Protein AF-A0AAV6TNG0-F1 (afdb_monomer_lite)

pLDDT: mean 91.71, std 8.59, range [59.25, 97.75]

Secondary structure (DSSP, 8-state):
--HHHHHHHHHHHHHHHHHTT-HHHHHHHHHHHHHHHHHHH-

InterPro domains:
  IPR007330 MIT domain [PF04212] (4-42)
  IPR036181 MIT domain superfamily [SSF116846] (3-42)

Organism: NCBI:txid931172

Radius of gyration: 10.27 Å; chains: 1; bounding box: 21×16×28 Å

Structure (mmCIF, N/CA/C/O backbone):
data_AF-A0AAV6TNG0-F1
#
_entry.id   AF-A0AAV6TNG0-F1
#
loop_
_atom_site.group_PDB
_atom_site.id
_atom_site.type_symbol
_atom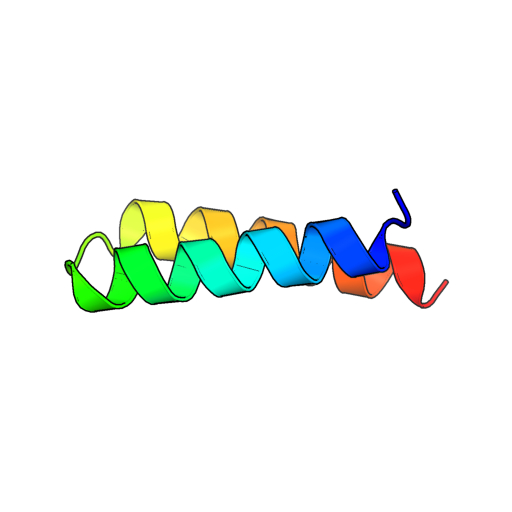_site.label_atom_id
_atom_site.label_alt_id
_atom_site.label_comp_id
_atom_site.label_asym_id
_atom_site.label_entity_id
_atom_site.label_seq_id
_atom_site.pdbx_PDB_ins_code
_atom_site.Cartn_x
_atom_site.Cartn_y
_atom_site.Cartn_z
_atom_site.occupancy
_atom_site.B_iso_or_equiv
_atom_site.auth_seq_id
_atom_site.auth_comp_id
_atom_site.auth_asym_id
_atom_site.auth_atom_id
_atom_site.pdbx_PDB_model_num
ATOM 1 N N . MET A 1 1 ? 5.278 13.879 -14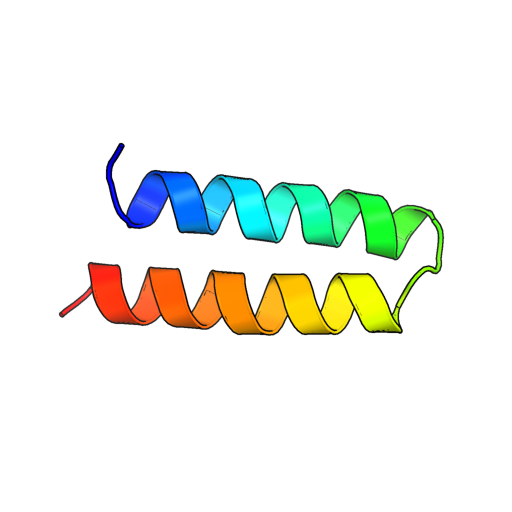.587 1.00 59.25 1 MET A N 1
ATOM 2 C CA . MET A 1 1 ? 5.433 12.949 -13.448 1.00 59.25 1 MET A CA 1
ATOM 3 C C . MET A 1 1 ? 5.876 11.605 -13.985 1.00 59.25 1 MET A C 1
ATOM 5 O O . MET A 1 1 ? 5.242 11.119 -14.913 1.00 59.25 1 MET A O 1
ATOM 9 N N . THR A 1 2 ? 6.963 11.048 -13.459 1.00 82.50 2 THR A N 1
ATOM 10 C CA . THR A 1 2 ? 7.435 9.709 -13.832 1.00 82.50 2 THR A CA 1
ATOM 11 C C . THR A 1 2 ? 6.505 8.649 -13.235 1.00 82.50 2 THR A C 1
ATOM 13 O O . THR A 1 2 ? 5.879 8.875 -12.198 1.00 82.50 2 T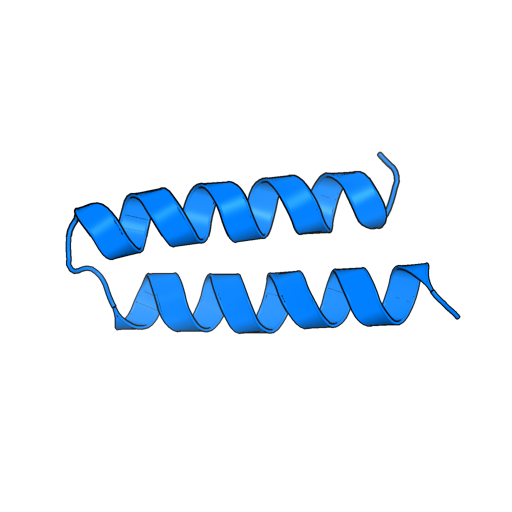HR A O 1
ATOM 16 N N . THR A 1 3 ? 6.385 7.496 -13.890 1.00 83.69 3 THR A N 1
ATOM 17 C CA . THR A 1 3 ? 5.621 6.338 -13.386 1.00 83.69 3 THR A CA 1
ATOM 18 C C . THR A 1 3 ? 6.128 5.876 -12.018 1.00 83.69 3 THR A C 1
ATOM 20 O O . THR A 1 3 ? 5.330 5.497 -11.167 1.00 83.69 3 THR A O 1
ATOM 23 N N . LEU A 1 4 ? 7.429 6.047 -11.766 1.00 88.44 4 LEU A N 1
ATOM 24 C CA . LEU A 1 4 ? 8.060 5.808 -10.472 1.00 88.44 4 LEU A CA 1
ATOM 25 C C . LEU A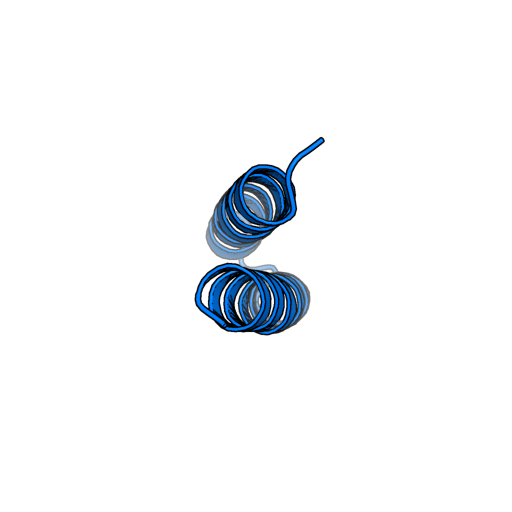 1 4 ? 7.525 6.731 -9.366 1.00 88.44 4 LEU A C 1
ATOM 27 O O . LEU A 1 4 ? 7.228 6.257 -8.275 1.00 88.44 4 LEU A O 1
ATOM 31 N N . GLN A 1 5 ? 7.358 8.031 -9.638 1.00 90.50 5 GLN A N 1
ATOM 32 C CA . GLN A 1 5 ? 6.827 8.962 -8.635 1.00 90.50 5 GLN A CA 1
ATOM 33 C C . GLN A 1 5 ? 5.381 8.613 -8.263 1.00 90.50 5 GLN A C 1
ATOM 35 O O . GLN A 1 5 ? 5.037 8.601 -7.088 1.00 90.50 5 GLN A O 1
ATOM 40 N N . LYS A 1 6 ? 4.556 8.237 -9.250 1.00 90.81 6 LYS A N 1
ATOM 41 C CA . LYS A 1 6 ? 3.181 7.778 -8.992 1.00 90.81 6 LYS A CA 1
ATOM 42 C C . LYS A 1 6 ? 3.139 6.512 -8.133 1.00 90.81 6 LYS A C 1
ATOM 44 O O . LYS A 1 6 ? 2.268 6.401 -7.277 1.00 90.81 6 LYS A O 1
ATOM 49 N N . ALA A 1 7 ? 4.065 5.577 -8.352 1.00 93.50 7 ALA A N 1
ATOM 50 C CA . ALA A 1 7 ? 4.177 4.371 -7.537 1.00 93.50 7 ALA A CA 1
ATOM 51 C C . ALA A 1 7 ? 4.470 4.716 -6.069 1.00 93.50 7 ALA A C 1
ATOM 53 O O . ALA A 1 7 ? 3.814 4.188 -5.174 1.00 93.50 7 ALA A O 1
ATOM 54 N N . ILE A 1 8 ? 5.407 5.646 -5.839 1.00 94.56 8 ILE A N 1
ATOM 55 C CA . ILE A 1 8 ? 5.765 6.143 -4.502 1.00 94.56 8 ILE A CA 1
ATOM 56 C C . ILE A 1 8 ? 4.549 6.787 -3.829 1.00 94.56 8 ILE A C 1
ATOM 58 O O . ILE A 1 8 ? 4.213 6.421 -2.706 1.00 94.56 8 ILE A O 1
ATOM 62 N N . ASP A 1 9 ? 3.847 7.679 -4.530 1.00 95.19 9 ASP A N 1
ATOM 63 C CA . ASP A 1 9 ? 2.683 8.376 -3.977 1.00 95.19 9 ASP A CA 1
ATOM 64 C C . ASP A 1 9 ? 1.562 7.390 -3.582 1.00 95.19 9 ASP A C 1
ATOM 66 O O . ASP A 1 9 ? 0.938 7.535 -2.527 1.00 95.19 9 ASP A O 1
ATOM 70 N N . LEU A 1 10 ? 1.333 6.348 -4.393 1.00 95.56 10 LEU A N 1
ATOM 71 C CA . LEU A 1 10 ? 0.345 5.299 -4.119 1.00 95.56 10 LEU A CA 1
ATOM 72 C C . LEU A 1 10 ? 0.697 4.476 -2.879 1.00 95.56 10 LEU A C 1
ATOM 74 O O . LEU A 1 10 ? -0.158 4.306 -2.010 1.00 95.56 10 LEU A O 1
ATOM 78 N N . VAL A 1 11 ? 1.941 4.003 -2.756 1.00 95.31 11 VAL A N 1
ATOM 79 C CA . VAL A 1 11 ? 2.340 3.216 -1.579 1.00 95.31 11 VAL A CA 1
ATOM 80 C C . VAL A 1 11 ? 2.405 4.067 -0.314 1.00 95.31 11 VAL A C 1
ATOM 82 O O . VAL A 1 11 ? 2.055 3.577 0.756 1.00 95.31 11 VAL A O 1
ATOM 85 N N . THR A 1 12 ? 2.768 5.351 -0.407 1.00 96.75 12 THR A N 1
ATOM 86 C CA . THR A 1 12 ? 2.683 6.271 0.735 1.00 96.75 12 THR A CA 1
ATOM 87 C C . THR A 1 12 ? 1.238 6.407 1.204 1.00 96.75 12 THR A C 1
ATOM 89 O O . THR A 1 12 ? 0.968 6.217 2.390 1.00 96.75 12 THR A O 1
ATOM 92 N N . LYS A 1 13 ? 0.290 6.625 0.288 1.00 96.69 13 LYS A N 1
ATOM 93 C CA . LYS A 1 13 ? -1.133 6.703 0.633 1.00 96.69 13 LYS A CA 1
ATOM 94 C C . LYS A 1 13 ? -1.667 5.384 1.202 1.00 96.69 13 LYS A C 1
ATOM 96 O O . LYS A 1 13 ? -2.413 5.403 2.177 1.00 96.69 13 LYS A O 1
ATOM 101 N N . ALA A 1 14 ? -1.223 4.246 0.669 1.00 97.19 14 ALA A N 1
ATOM 102 C CA . ALA A 1 14 ? -1.551 2.930 1.214 1.00 97.19 14 ALA A CA 1
ATOM 103 C C . ALA 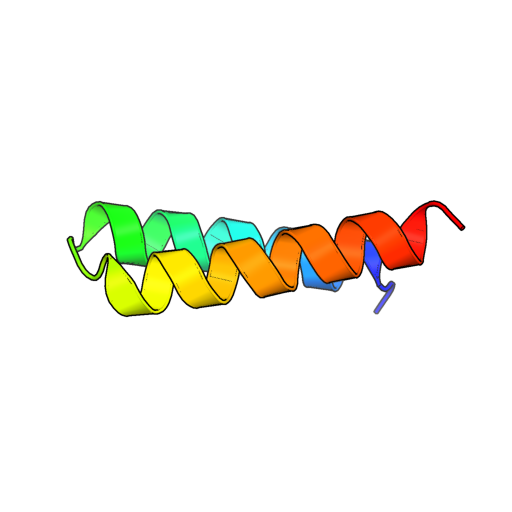A 1 14 ? -1.125 2.800 2.686 1.00 97.19 14 ALA A C 1
ATOM 105 O O . ALA A 1 14 ? -1.913 2.345 3.511 1.00 97.19 14 ALA A O 1
ATOM 106 N N . THR A 1 15 ? 0.078 3.277 3.045 1.00 97.19 15 THR A N 1
ATOM 107 C CA . THR A 1 15 ? 0.552 3.237 4.443 1.00 97.19 15 THR A CA 1
ATOM 108 C C . THR A 1 15 ? -0.268 4.124 5.381 1.00 97.19 15 THR A C 1
ATOM 110 O O . THR A 1 15 ? -0.389 3.820 6.568 1.00 97.19 15 THR A O 1
ATOM 113 N N . GLU A 1 16 ? -0.829 5.229 4.884 1.00 97.75 16 GLU A N 1
ATOM 114 C CA . GLU A 1 16 ? -1.718 6.082 5.675 1.00 97.75 16 GLU A CA 1
ATOM 115 C C . GLU A 1 16 ? -3.057 5.394 5.944 1.00 97.75 16 GLU A C 1
ATOM 117 O O . GLU A 1 16 ? -3.553 5.447 7.069 1.00 97.75 16 GLU A O 1
ATOM 122 N N . GLU A 1 17 ? -3.624 4.725 4.939 1.00 97.31 17 GLU A N 1
ATOM 123 C CA . GLU A 1 17 ? -4.870 3.966 5.078 1.00 97.31 17 GLU A CA 1
ATOM 124 C C . GLU A 1 17 ? -4.692 2.723 5.963 1.00 97.31 17 GLU A C 1
ATOM 126 O O . GLU A 1 17 ? -5.539 2.449 6.815 1.00 97.31 17 GLU A O 1
ATOM 131 N N . ASP A 1 18 ? -3.549 2.041 5.872 1.00 96.31 18 ASP A N 1
ATOM 132 C CA . ASP A 1 18 ? -3.207 0.909 6.741 1.00 96.31 18 ASP A CA 1
ATOM 133 C C . ASP A 1 18 ? -3.135 1.334 8.222 1.00 96.31 18 ASP A C 1
ATOM 135 O O . ASP A 1 18 ? -3.747 0.725 9.102 1.00 96.31 18 ASP A O 1
ATOM 139 N N . LYS A 1 19 ? -2.510 2.488 8.509 1.00 97.12 19 LYS A N 1
ATOM 140 C CA . LYS A 1 19 ? -2.496 3.081 9.863 1.00 97.12 19 LYS A CA 1
ATOM 141 C C . LYS A 1 19 ? -3.892 3.439 10.377 1.00 97.12 19 LYS A C 1
ATOM 143 O O . LYS A 1 19 ? -4.122 3.392 11.586 1.00 97.12 19 LYS A O 1
ATOM 148 N N . LYS A 1 20 ? -4.824 3.786 9.484 1.00 97.06 20 LYS A N 1
ATOM 149 C CA . LYS A 1 20 ? -6.238 4.042 9.813 1.00 97.06 20 LYS A CA 1
ATOM 150 C C . LYS A 1 20 ? -7.062 2.757 9.947 1.00 97.06 20 LYS A C 1
ATOM 152 O O . LYS A 1 20 ? -8.237 2.846 10.291 1.00 97.06 20 LYS A O 1
ATOM 157 N N . LYS A 1 21 ? -6.459 1.579 9.730 1.00 96.12 21 LYS A N 1
ATOM 158 C CA . LYS A 1 21 ? -7.122 0.266 9.649 1.00 96.12 21 LYS A CA 1
ATOM 159 C C . LYS A 1 21 ? -8.097 0.138 8.473 1.00 96.12 21 LYS A C 1
ATOM 161 O O . LYS A 1 21 ? -8.952 -0.747 8.469 1.00 96.12 21 LYS A O 1
ATOM 166 N N . ASN A 1 22 ? -7.950 0.98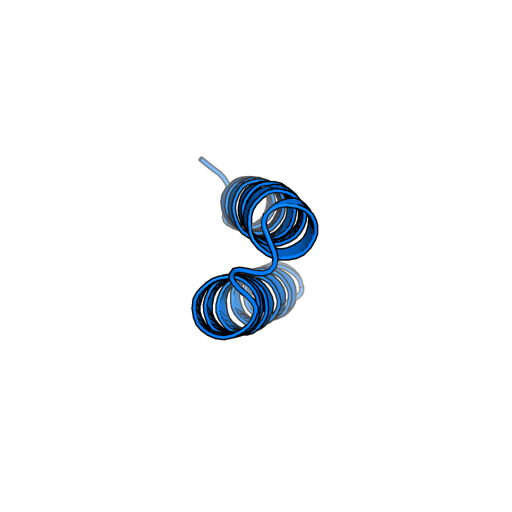5 7.457 1.00 97.00 22 ASN A N 1
ATOM 167 C CA . ASN A 1 22 ? -8.705 0.913 6.209 1.00 97.00 22 ASN A CA 1
ATOM 168 C C . ASN A 1 22 ? -8.034 -0.091 5.262 1.00 97.00 22 ASN A C 1
ATOM 170 O O . ASN A 1 22 ? -7.542 0.262 4.191 1.00 97.00 22 ASN A O 1
ATOM 174 N N . TYR A 1 23 ? -7.986 -1.356 5.682 1.00 93.88 23 TYR A N 1
ATOM 175 C CA . TYR A 1 23 ? -7.187 -2.388 5.018 1.00 93.88 23 TYR A CA 1
ATOM 176 C C . TYR A 1 23 ? -7.610 -2.657 3.573 1.00 93.88 23 TYR A C 1
ATOM 178 O O . TYR A 1 23 ? -6.761 -2.951 2.741 1.00 93.88 23 TYR A O 1
ATOM 186 N N . GLU A 1 24 ? -8.899 -2.535 3.256 1.00 96.25 24 GLU A N 1
ATOM 187 C CA . GLU A 1 24 ? -9.404 -2.767 1.899 1.00 96.25 24 GLU A CA 1
ATOM 188 C C . GLU A 1 24 ? -8.884 -1.713 0.907 1.00 96.25 24 GLU A C 1
ATOM 190 O O . GLU A 1 24 ? -8.426 -2.052 -0.184 1.00 96.25 24 GLU A O 1
ATOM 195 N N . GLU A 1 25 ? -8.876 -0.442 1.316 1.00 95.38 25 GLU A N 1
ATOM 196 C CA . GLU A 1 25 ? -8.336 0.654 0.507 1.00 95.38 25 GLU A CA 1
ATOM 197 C C . GLU A 1 25 ? -6.804 0.600 0.459 1.00 95.38 25 GLU A C 1
ATOM 199 O O . GLU A 1 25 ? -6.210 0.741 -0.609 1.00 95.38 25 GLU A O 1
ATOM 204 N N . ALA A 1 26 ? -6.154 0.318 1.595 1.00 97.06 26 ALA A N 1
ATOM 205 C CA . ALA A 1 26 ? -4.707 0.130 1.650 1.00 97.06 26 ALA A CA 1
ATOM 206 C C . ALA A 1 26 ? -4.251 -0.990 0.703 1.00 97.06 26 ALA A C 1
ATOM 208 O O . ALA A 1 26 ? -3.295 -0.809 -0.048 1.00 97.06 26 ALA A O 1
ATOM 209 N N . PHE A 1 27 ? -4.968 -2.118 0.680 1.00 96.50 27 PHE A N 1
ATOM 210 C CA . PHE A 1 27 ? -4.677 -3.246 -0.200 1.00 96.50 27 PHE A CA 1
ATOM 211 C C . PHE A 1 27 ? -4.755 -2.854 -1.681 1.00 96.50 27 PHE A C 1
ATOM 213 O O . PHE A 1 27 ? -3.800 -3.089 -2.420 1.00 96.50 27 PHE A O 1
ATOM 220 N N . ARG A 1 28 ? -5.827 -2.168 -2.102 1.00 96.44 28 ARG A N 1
ATOM 221 C CA . ARG A 1 28 ? -5.960 -1.677 -3.487 1.00 96.44 28 ARG A CA 1
ATOM 222 C C . ARG A 1 28 ? -4.836 -0.716 -3.869 1.00 96.44 28 ARG A C 1
ATOM 224 O O . ARG A 1 28 ? -4.273 -0.812 -4.958 1.00 96.44 28 ARG A O 1
ATOM 231 N N . LEU A 1 29 ? -4.491 0.211 -2.975 1.00 97.06 29 LEU A N 1
ATOM 232 C CA . LEU A 1 29 ? -3.409 1.169 -3.207 1.00 97.06 29 LEU A CA 1
ATOM 233 C C . LEU A 1 29 ? -2.045 0.470 -3.317 1.00 97.06 29 LEU A C 1
ATOM 235 O O . LEU A 1 29 ? -1.232 0.861 -4.157 1.00 97.06 29 LEU A O 1
ATOM 239 N N . TYR A 1 30 ? -1.808 -0.581 -2.527 1.00 96.88 30 TYR A N 1
ATOM 240 C CA . TYR A 1 30 ? -0.610 -1.408 -2.649 1.00 96.88 30 TYR A CA 1
ATOM 241 C C . TYR A 1 30 ? -0.552 -2.168 -3.977 1.00 96.88 30 TYR A C 1
ATOM 243 O O . TYR A 1 30 ? 0.494 -2.123 -4.623 1.00 96.88 30 TYR A O 1
ATOM 251 N N . GLU A 1 31 ? -1.642 -2.808 -4.417 1.00 95.75 31 GLU A N 1
ATOM 252 C CA . GLU A 1 31 ? -1.681 -3.502 -5.715 1.00 95.75 31 GLU A CA 1
ATOM 253 C C . GLU A 1 31 ? -1.319 -2.556 -6.863 1.00 95.75 31 GLU A C 1
ATOM 255 O O . GLU A 1 31 ? -0.404 -2.835 -7.641 1.00 95.75 31 GLU A O 1
ATOM 260 N N . HIS A 1 32 ? -1.957 -1.384 -6.909 1.00 94.38 32 HIS A N 1
ATOM 261 C CA . HIS A 1 32 ? -1.649 -0.381 -7.922 1.00 94.38 32 HIS A CA 1
ATOM 262 C C . HIS A 1 32 ? -0.211 0.133 -7.812 1.00 94.38 32 HIS A C 1
ATOM 264 O O . HIS A 1 32 ? 0.475 0.258 -8.825 1.00 94.38 32 HIS A O 1
ATOM 270 N N . GLY A 1 33 ? 0.281 0.415 -6.601 1.00 94.50 33 GLY A N 1
ATOM 271 C CA . GLY A 1 33 ? 1.661 0.857 -6.392 1.00 94.50 33 GLY A CA 1
ATOM 272 C C . GLY A 1 33 ? 2.681 -0.141 -6.949 1.00 94.50 33 GLY A C 1
ATOM 273 O O . GLY A 1 33 ? 3.595 0.251 -7.676 1.00 94.50 33 GLY A O 1
ATOM 274 N N . VAL A 1 34 ? 2.485 -1.434 -6.677 1.00 93.38 34 VAL A N 1
ATOM 275 C CA . VAL A 1 34 ? 3.329 -2.524 -7.194 1.00 93.38 34 VAL A CA 1
ATOM 276 C C . VAL A 1 34 ? 3.259 -2.613 -8.719 1.00 93.38 34 VAL A C 1
ATOM 278 O O . VAL A 1 34 ? 4.296 -2.754 -9.368 1.00 93.38 34 VAL A O 1
ATOM 281 N N . GLU A 1 35 ? 2.074 -2.468 -9.308 1.00 92.62 35 GLU A N 1
ATOM 282 C CA . GLU A 1 35 ? 1.885 -2.482 -10.762 1.00 92.62 35 GLU A CA 1
ATOM 283 C C . GLU A 1 35 ? 2.653 -1.336 -11.451 1.00 92.62 35 GLU A C 1
ATOM 285 O O . GLU A 1 35 ? 3.355 -1.552 -12.445 1.00 92.62 35 GLU A O 1
ATOM 290 N N . TYR A 1 36 ? 2.620 -0.128 -10.873 1.00 90.88 36 TYR A N 1
ATOM 291 C CA . TYR A 1 36 ? 3.398 1.014 -11.366 1.00 90.88 36 TYR A CA 1
ATOM 292 C C . TYR A 1 36 ? 4.913 0.826 -11.202 1.00 90.88 36 TYR A C 1
ATOM 294 O O . TYR A 1 36 ? 5.673 1.258 -12.079 1.00 90.88 36 TYR A O 1
ATOM 302 N N . PHE A 1 37 ? 5.374 0.178 -10.126 1.00 87.94 37 PHE A N 1
ATOM 303 C CA . PHE A 1 37 ? 6.787 -0.189 -9.989 1.00 87.94 37 PHE A CA 1
ATOM 304 C C . PHE A 1 37 ? 7.206 -1.164 -11.087 1.00 87.94 37 PHE A C 1
ATOM 306 O O . PHE A 1 37 ? 8.211 -0.928 -11.752 1.00 87.94 37 PHE A O 1
ATOM 313 N N . LEU A 1 38 ? 6.408 -2.203 -11.334 1.00 90.31 38 LEU A N 1
ATOM 314 C CA . LEU A 1 38 ? 6.700 -3.206 -12.355 1.00 90.31 38 LEU A CA 1
ATOM 315 C C . LEU A 1 38 ? 6.761 -2.588 -13.759 1.00 90.31 38 LEU A C 1
ATOM 317 O O . LEU A 1 38 ? 7.670 -2.886 -14.532 1.00 90.31 38 LEU A O 1
ATOM 321 N N . HIS A 1 39 ? 5.833 -1.679 -14.065 1.00 86.25 39 HIS A N 1
ATOM 322 C CA . HIS A 1 39 ? 5.822 -0.947 -15.330 1.00 86.25 39 HIS A CA 1
ATOM 323 C C . HIS A 1 39 ? 7.032 -0.017 -15.493 1.00 86.25 39 HIS A C 1
ATOM 325 O O . HIS A 1 39 ? 7.467 0.224 -16.610 1.00 86.25 39 HIS A O 1
ATOM 331 N N . SER A 1 40 ? 7.590 0.499 -14.395 1.00 80.69 40 SER A N 1
ATOM 332 C CA . SER A 1 40 ? 8.739 1.416 -14.433 1.00 80.69 40 SER A CA 1
ATOM 333 C C . SER A 1 40 ? 10.094 0.711 -14.579 1.00 80.69 40 SER A C 1
ATOM 335 O O . SER A 1 40 ? 11.091 1.383 -14.825 1.00 80.69 40 SER A O 1
ATOM 337 N N . ILE A 1 41 ? 10.146 -0.612 -14.386 1.00 80.06 41 ILE A N 1
ATOM 338 C CA . ILE A 1 41 ? 11.367 -1.433 -14.494 1.00 80.06 41 ILE A CA 1
ATOM 339 C C . ILE A 1 41 ? 11.553 -1.992 -15.920 1.00 80.06 41 ILE A C 1
ATOM 341 O O . ILE A 1 41 ? 12.661 -2.391 -16.278 1.00 80.06 41 ILE A O 1
ATOM 345 N N . LYS A 1 42 ? 10.483 -2.037 -16.721 1.00 59.75 42 LYS A N 1
ATOM 346 C CA . LYS A 1 42 ? 10.446 -2.637 -18.061 1.00 59.75 42 LYS A CA 1
ATOM 347 C C . LYS A 1 42 ? 10.729 -1.614 -19.159 1.00 59.75 42 LYS A C 1
ATOM 349 O O . LYS A 1 42 ? 11.392 -2.015 -20.139 1.00 59.75 42 LYS A O 1
#

Foldseek 3Di:
DQLLVQLVVLQVVLVVCVVVVVNVSSVVSNVSSVVSVVVNVD

Sequence (42 aa):
MTTLQKAIDLVTKATEEDKKKNYEEAFRLYEHGVEYFLHSIK